Protein AF-A0A078R7A7-F1 (afdb_monomer)

Organism: NCBI:txid1339350

pLDDT: mean 72.21, std 14.45, range [44.38, 96.88]

Solvent-accessible surface area (backbone atoms only — not comparable to full-atom values): 7700 Å² total; per-residue (Å²): 115,79,64,50,75,79,40,72,55,47,30,65,55,23,74,76,71,69,47,82,58,57,59,56,88,77,83,83,84,93,69,83,86,74,69,85,53,97,75,69,69,76,84,80,69,74,88,71,75,76,76,77,69,90,79,72,76,80,72,83,75,78,78,79,88,75,78,83,75,84,79,82,78,78,80,81,76,82,74,82,73,76,82,86,73,84,69,68,48,74,51,78,47,96,90,74,50,71,49,77,48,59,79,79,131

Mean predicted aligned error: 22.59 Å

Sequence (105 aa):
MKIHKACDYISLDWLLYGEGQMETDVDSDNNIHYTPSLFDENSLFTPERPASPEYRKENEVKTPLYSPKEIVREEIKYVEVPAKKITEIRIFFDNGTYETFKPEN

Radius of gyration: 34.86 Å; Cα contacts (8 Å, |Δi|>4): 40; chains: 1; bounding box: 58×42×94 Å

Foldseek 3Di:
DVVCVVVVQADPCCVPPVDDDGGDPPDDDDDDPDPPDPPPPPPPDDPPPPDDDPPPPPDPDPDPPDDDDDDPPDPPPPPPDPDDDDAKDWDADPVGDIDIDGPDD

Structure (mmCIF, N/CA/C/O backbone):
data_AF-A0A078R7A7-F1
#
_entry.id   AF-A0A078R7A7-F1
#
loop_
_atom_site.group_PDB
_atom_site.id
_atom_site.type_symbol
_atom_site.label_atom_id
_atom_site.label_alt_id
_atom_site.label_comp_id
_atom_site.label_asym_id
_atom_site.label_entity_id
_atom_site.label_seq_id
_atom_site.pdbx_PDB_ins_code
_atom_site.Cartn_x
_atom_site.Cartn_y
_atom_site.Cartn_z
_atom_site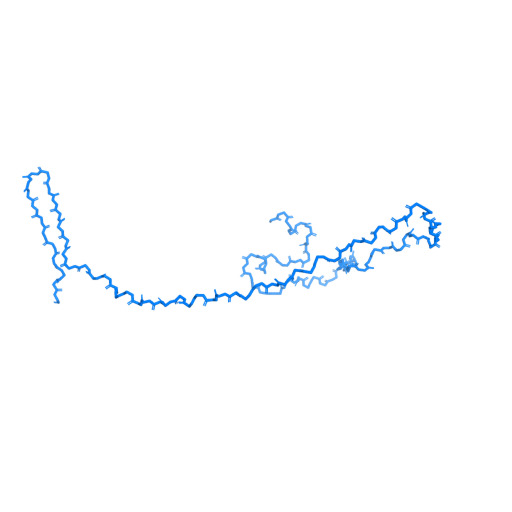.occupancy
_atom_site.B_iso_or_equiv
_atom_site.auth_seq_id
_atom_site.auth_comp_id
_atom_site.auth_asym_id
_atom_site.auth_atom_id
_atom_site.pdbx_PDB_model_num
ATOM 1 N N . MET A 1 1 ? 29.962 3.581 -11.941 1.00 68.00 1 MET A N 1
ATOM 2 C CA . MET A 1 1 ? 29.037 2.596 -12.559 1.00 68.00 1 MET A CA 1
ATOM 3 C C . MET A 1 1 ? 29.633 2.103 -13.878 1.00 68.00 1 MET A C 1
ATOM 5 O O . MET A 1 1 ? 30.360 2.871 -14.492 1.00 68.00 1 MET A O 1
ATOM 9 N N . LYS A 1 2 ? 29.395 0.856 -14.321 1.00 74.75 2 LYS A N 1
ATOM 10 C CA . LYS A 1 2 ? 30.003 0.349 -15.577 1.00 74.75 2 LYS A CA 1
ATOM 11 C C . LYS A 1 2 ? 29.522 1.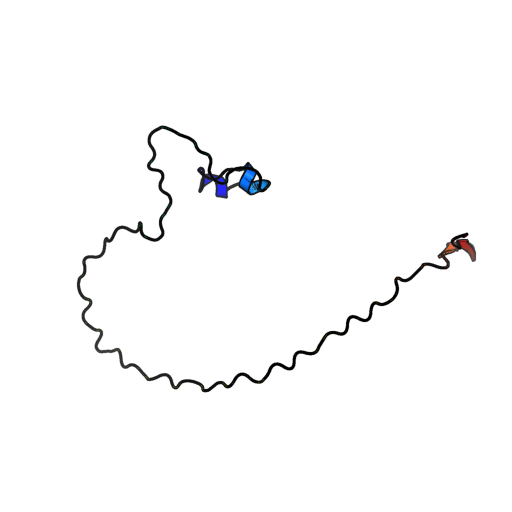105 -16.824 1.00 74.75 2 LYS A C 1
ATOM 13 O O . LYS A 1 2 ? 30.309 1.278 -17.741 1.00 74.75 2 LYS A O 1
ATOM 18 N N . ILE A 1 3 ? 28.279 1.591 -16.824 1.00 75.62 3 ILE A N 1
ATOM 19 C CA . ILE A 1 3 ? 27.668 2.264 -17.980 1.00 75.62 3 ILE A CA 1
ATOM 20 C C . ILE A 1 3 ? 28.284 3.635 -18.294 1.00 75.62 3 ILE A C 1
ATOM 22 O O . ILE A 1 3 ? 28.474 3.956 -19.455 1.00 75.62 3 ILE A O 1
ATOM 26 N N . HIS A 1 4 ? 28.733 4.379 -17.281 1.00 80.06 4 HIS A N 1
ATOM 27 C CA . HIS A 1 4 ? 29.423 5.664 -17.470 1.00 80.06 4 HIS A CA 1
ATOM 28 C C . HIS A 1 4 ? 30.819 5.499 -18.107 1.00 80.06 4 HIS A C 1
ATOM 30 O O . HIS A 1 4 ? 31.411 6.454 -18.585 1.00 80.06 4 HIS A O 1
ATOM 36 N N . LYS A 1 5 ? 31.381 4.279 -18.134 1.00 73.50 5 LYS A N 1
ATOM 37 C CA . LYS A 1 5 ? 32.609 4.019 -18.907 1.00 73.50 5 LYS A CA 1
ATOM 38 C C . LYS A 1 5 ? 32.349 3.920 -20.412 1.00 73.50 5 LYS A C 1
ATOM 40 O O . LYS A 1 5 ? 33.293 4.039 -21.176 1.00 73.50 5 LYS A O 1
ATOM 45 N N . ALA A 1 6 ? 31.114 3.607 -20.806 1.00 76.06 6 ALA A N 1
ATOM 46 C CA . ALA A 1 6 ? 30.700 3.494 -22.203 1.00 76.06 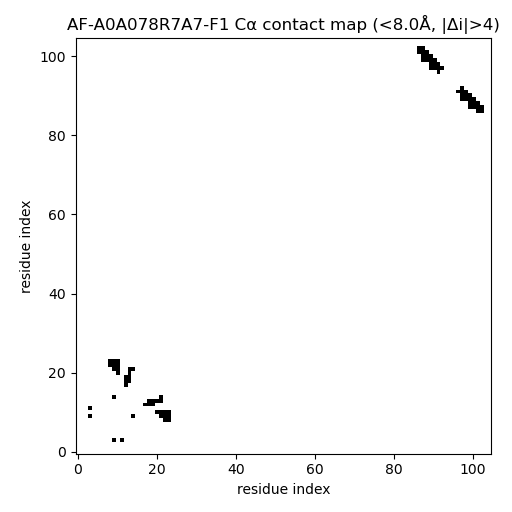6 ALA A CA 1
ATOM 47 C C . ALA A 1 6 ? 30.039 4.784 -22.715 1.00 76.06 6 ALA A C 1
ATOM 49 O O . ALA A 1 6 ? 30.089 5.048 -23.910 1.00 76.06 6 ALA A O 1
ATOM 50 N N . CYS A 1 7 ? 29.453 5.574 -21.811 1.00 76.38 7 CYS A N 1
ATOM 51 C CA . CYS A 1 7 ? 28.914 6.902 -22.080 1.00 76.38 7 CYS A CA 1
ATOM 52 C C . CYS A 1 7 ? 29.565 7.893 -21.110 1.00 76.38 7 CYS A C 1
ATOM 54 O O . CYS A 1 7 ? 29.024 8.160 -20.039 1.00 76.38 7 CYS A O 1
ATOM 56 N N . ASP A 1 8 ? 30.767 8.343 -21.452 1.00 79.06 8 ASP A N 1
ATOM 57 C CA . ASP A 1 8 ? 31.563 9.315 -20.693 1.00 79.06 8 ASP A CA 1
ATOM 58 C C . ASP A 1 8 ? 31.069 10.759 -20.848 1.00 79.06 8 ASP A C 1
ATOM 60 O O . ASP A 1 8 ? 31.382 11.599 -20.011 1.00 79.06 8 ASP A O 1
ATOM 64 N N . TYR A 1 9 ? 30.267 11.013 -21.881 1.00 81.31 9 TYR A N 1
ATOM 65 C C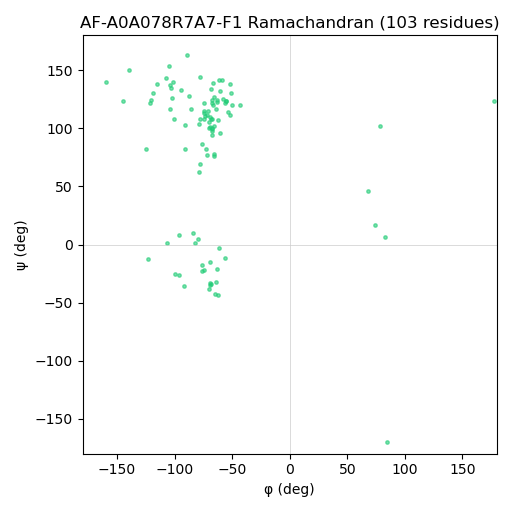A . TYR A 1 9 ? 29.609 12.287 -22.164 1.00 81.31 9 TYR A CA 1
ATOM 66 C C . TYR A 1 9 ? 28.408 12.581 -21.239 1.00 81.31 9 TYR A C 1
ATOM 68 O O . TYR A 1 9 ? 28.079 13.747 -21.024 1.00 81.31 9 TYR A O 1
ATOM 76 N N . ILE A 1 10 ? 27.821 11.542 -20.623 1.00 85.31 10 ILE A N 1
ATOM 77 C CA . ILE A 1 10 ? 26.649 11.657 -19.742 1.00 85.31 10 ILE A CA 1
ATOM 78 C C . ILE A 1 10 ? 27.079 11.944 -18.299 1.00 85.31 10 ILE A C 1
ATOM 80 O O . ILE A 1 10 ? 27.825 11.171 -17.695 1.00 85.31 10 ILE A O 1
ATOM 84 N N . SER A 1 11 ? 26.514 12.991 -17.699 1.00 87.06 11 SER A N 1
ATOM 85 C CA . SER A 1 11 ? 26.741 13.388 -16.307 1.00 87.06 11 SER A CA 1
ATOM 86 C C . SER A 1 11 ? 26.321 12.311 -15.298 1.00 87.06 11 SER A C 1
ATOM 88 O O . SER A 1 11 ? 25.203 11.783 -15.319 1.00 87.06 11 SER A O 1
ATOM 90 N N . LEU A 1 12 ? 27.208 12.024 -14.340 1.00 87.06 12 LEU A N 1
ATOM 91 C CA . LEU A 1 12 ? 26.935 11.074 -13.263 1.00 87.06 12 LEU A CA 1
ATOM 92 C C . LEU A 1 12 ? 25.871 11.589 -12.282 1.00 87.06 12 LEU A C 1
ATOM 94 O O . LEU A 1 12 ? 25.085 10.788 -11.776 1.00 87.06 12 LEU A O 1
ATOM 98 N N . ASP A 1 13 ? 25.824 12.898 -12.036 1.00 86.62 13 ASP A N 1
ATOM 99 C CA . ASP A 1 13 ? 24.866 13.499 -11.103 1.00 86.62 13 ASP A CA 1
ATOM 100 C C . ASP A 1 13 ? 23.441 13.446 -11.663 1.00 86.62 13 ASP A C 1
ATOM 102 O O . ASP A 1 13 ? 22.502 13.093 -10.946 1.00 86.62 13 ASP A O 1
ATOM 106 N N . TRP A 1 14 ? 23.291 13.654 -12.974 1.00 90.31 14 TRP A N 1
ATOM 107 C CA . TRP A 1 14 ? 22.019 13.446 -13.661 1.00 90.31 14 TRP A CA 1
ATOM 108 C C . TRP A 1 14 ? 21.577 11.979 -13.585 1.00 90.31 14 TRP A C 1
ATOM 110 O O . TRP A 1 14 ? 20.425 11.679 -13.278 1.00 90.31 14 TRP A O 1
ATOM 120 N N . LEU A 1 15 ? 22.502 11.043 -13.793 1.00 87.62 15 LEU A N 1
ATOM 121 C CA . LEU A 1 15 ? 22.206 9.611 -13.793 1.00 87.62 15 LEU A CA 1
ATOM 122 C C . LEU A 1 15 ? 21.850 9.052 -12.405 1.00 87.62 15 LEU A C 1
ATOM 124 O O . LEU A 1 15 ? 21.054 8.117 -12.305 1.00 87.62 15 LEU A O 1
ATOM 128 N N . LEU A 1 16 ? 22.477 9.568 -11.345 1.00 89.88 16 LEU A N 1
ATOM 129 C CA . LEU A 1 16 ? 22.283 9.080 -9.976 1.00 89.88 16 LEU A CA 1
ATOM 130 C C . LEU A 1 16 ? 21.174 9.823 -9.231 1.00 89.88 16 LEU A C 1
ATOM 132 O O . LEU A 1 16 ? 20.464 9.201 -8.439 1.00 89.88 16 LEU A O 1
ATOM 136 N N . TYR A 1 17 ? 21.035 11.125 -9.470 1.00 91.56 17 TYR A N 1
ATOM 137 C CA . TYR A 1 17 ? 20.175 12.003 -8.677 1.00 91.56 17 TYR A CA 1
ATOM 138 C C . TYR A 1 17 ? 19.117 12.734 -9.514 1.00 91.56 17 TYR A C 1
ATOM 140 O O . TYR A 1 17 ? 18.167 13.263 -8.946 1.00 91.56 17 TYR A O 1
ATOM 148 N N . GLY A 1 18 ? 19.219 12.722 -10.848 1.00 88.25 18 GLY A N 1
ATOM 149 C CA . GLY A 1 18 ? 18.272 13.407 -11.734 1.00 88.25 18 GLY A CA 1
ATOM 150 C C . GLY A 1 18 ? 18.437 14.928 -11.756 1.00 88.25 18 GLY A C 1
ATOM 151 O O . GLY A 1 18 ? 17.523 15.634 -12.178 1.00 88.25 18 GLY A O 1
ATOM 152 N N . GLU A 1 19 ? 19.576 15.437 -11.290 1.00 85.06 19 GLU A N 1
ATOM 153 C CA . GLU A 1 19 ? 19.856 16.868 -11.172 1.00 85.06 19 GLU A CA 1
ATOM 154 C C . GLU A 1 19 ? 20.876 17.323 -12.229 1.00 85.06 19 GLU A C 1
ATOM 156 O O . GLU A 1 19 ? 21.823 16.608 -12.549 1.00 85.06 19 GLU A O 1
ATOM 161 N N . GLY A 1 20 ? 20.703 18.538 -12.759 1.00 84.88 20 GLY A N 1
ATOM 162 C CA . GLY A 1 20 ? 21.626 19.136 -13.731 1.00 84.88 20 GLY A CA 1
ATOM 163 C C . GLY A 1 20 ? 21.377 18.737 -15.191 1.00 84.88 20 GLY A C 1
ATOM 164 O O . GLY A 1 20 ? 20.335 18.182 -15.538 1.00 84.88 20 GLY A O 1
ATOM 165 N N . GLN A 1 21 ? 22.319 19.096 -16.069 1.00 84.19 21 GLN A N 1
ATOM 166 C CA . GLN A 1 21 ? 22.267 18.745 -17.492 1.00 84.19 21 GLN A CA 1
ATOM 167 C C . GLN A 1 21 ? 22.692 17.289 -17.703 1.00 84.19 21 GLN A C 1
ATOM 169 O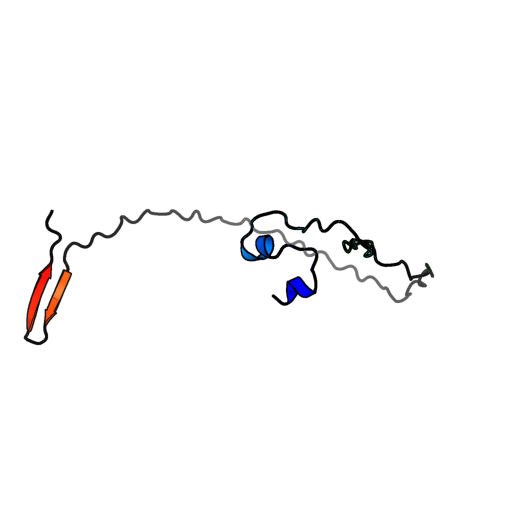 O . GLN A 1 21 ? 23.568 16.781 -17.001 1.00 84.19 21 GLN A O 1
ATOM 174 N N . MET A 1 22 ? 22.047 16.630 -18.669 1.00 84.31 22 MET A N 1
ATOM 175 C CA . MET A 1 22 ? 22.334 15.237 -19.014 1.00 84.31 22 MET A CA 1
ATOM 176 C C . MET A 1 22 ? 23.747 15.084 -19.567 1.00 84.31 22 MET A C 1
ATOM 178 O O . MET A 1 22 ? 24.443 14.157 -19.171 1.00 84.31 22 MET A O 1
ATOM 182 N N . GLU A 1 23 ? 24.163 16.004 -20.432 1.00 83.75 23 GLU A N 1
ATOM 183 C CA . GLU A 1 23 ? 25.486 15.990 -21.041 1.00 83.75 23 GLU A CA 1
ATOM 184 C C . GLU A 1 23 ? 26.399 16.984 -20.340 1.00 83.75 23 GLU A C 1
ATOM 186 O O . GLU A 1 23 ? 25.980 18.079 -19.949 1.00 83.75 23 GLU A O 1
ATOM 191 N N . THR A 1 24 ? 27.651 16.589 -20.150 1.00 75.75 24 THR A N 1
ATOM 192 C CA . THR A 1 24 ? 28.674 17.507 -19.663 1.00 75.75 24 THR A CA 1
ATOM 193 C C . THR A 1 24 ? 29.258 18.255 -20.852 1.00 75.75 24 THR A C 1
ATOM 195 O O . THR A 1 24 ? 29.877 17.634 -21.714 1.00 75.75 24 THR A O 1
ATOM 198 N N . ASP A 1 25 ? 29.082 19.576 -20.886 1.00 65.31 25 ASP A N 1
ATOM 199 C CA . ASP A 1 25 ? 29.698 20.457 -21.882 1.00 65.31 25 ASP A CA 1
ATOM 200 C C . ASP A 1 25 ? 31.205 20.561 -21.595 1.00 65.31 25 ASP A C 1
ATOM 202 O O . ASP A 1 25 ? 31.691 21.510 -20.974 1.00 65.31 25 ASP A O 1
ATOM 206 N N . VAL A 1 26 ? 31.958 19.527 -21.970 1.00 58.47 26 VAL A N 1
ATOM 207 C CA . VAL A 1 26 ? 33.422 19.542 -21.911 1.00 58.47 26 VAL A CA 1
ATOM 208 C C . VAL A 1 26 ? 33.927 20.054 -23.253 1.00 58.47 26 VAL A C 1
ATOM 210 O O . VAL A 1 26 ? 34.270 19.290 -24.154 1.00 58.47 26 VAL A O 1
ATOM 213 N N . ASP A 1 27 ? 33.933 21.373 -23.408 1.00 51.53 27 ASP A N 1
ATOM 214 C CA . ASP A 1 27 ? 34.523 22.000 -24.583 1.00 51.53 27 ASP A CA 1
ATOM 215 C C . ASP A 1 27 ? 36.050 21.776 -24.622 1.00 51.53 27 ASP A C 1
ATOM 217 O O . ASP A 1 27 ? 36.779 22.167 -23.710 1.00 51.53 27 ASP A O 1
ATOM 221 N N . SER A 1 28 ? 36.507 21.250 -25.767 1.00 49.34 28 SER A N 1
ATOM 222 C CA . SER A 1 28 ? 37.880 21.235 -26.320 1.00 49.34 28 SER A CA 1
ATOM 223 C C . SER A 1 28 ? 38.888 20.218 -25.759 1.00 49.34 28 SER A C 1
ATOM 225 O O . SER A 1 28 ? 39.534 20.448 -24.744 1.00 49.34 28 SER A O 1
ATOM 227 N N . ASP A 1 29 ? 39.138 19.119 -26.484 1.00 44.38 29 ASP A N 1
ATOM 228 C CA . ASP A 1 29 ? 40.106 19.092 -27.602 1.00 44.38 29 ASP A CA 1
ATOM 229 C C . ASP A 1 29 ? 40.210 17.657 -28.184 1.00 44.38 29 ASP A C 1
ATOM 231 O O . ASP A 1 29 ? 40.567 16.711 -27.487 1.00 44.38 29 ASP A O 1
ATOM 235 N N . ASN A 1 30 ? 39.959 17.490 -29.487 1.00 47.47 30 ASN A N 1
ATOM 236 C CA . ASN A 1 30 ? 40.247 16.272 -30.277 1.00 47.47 30 ASN A CA 1
ATOM 237 C C . ASN A 1 30 ? 39.462 14.975 -29.998 1.00 47.47 30 ASN A C 1
ATOM 239 O O . ASN A 1 30 ? 40.042 13.887 -30.041 1.00 47.47 30 ASN A O 1
ATOM 243 N N . ASN A 1 31 ? 38.140 15.022 -29.863 1.00 44.41 31 ASN A N 1
ATOM 244 C CA . ASN A 1 31 ? 37.362 13.843 -30.238 1.00 44.41 31 ASN A CA 1
ATOM 245 C C . ASN A 1 31 ? 36.032 14.265 -30.840 1.00 44.41 31 ASN A C 1
ATOM 247 O O . ASN A 1 31 ? 35.286 15.035 -30.244 1.00 44.41 31 ASN A O 1
ATOM 251 N N . ILE A 1 32 ? 35.787 13.804 -32.062 1.00 50.12 32 ILE A N 1
ATOM 252 C CA . ILE A 1 32 ? 34.539 14.009 -32.788 1.00 50.12 32 ILE A CA 1
ATOM 253 C C . ILE A 1 32 ? 33.418 13.604 -31.834 1.00 50.12 32 ILE A C 1
ATOM 255 O O . ILE A 1 32 ? 33.406 12.470 -31.357 1.00 50.12 32 ILE A O 1
ATOM 259 N N . HIS A 1 33 ? 32.533 14.550 -31.521 1.00 54.03 33 HIS A N 1
ATOM 260 C CA . HIS A 1 33 ? 31.357 14.344 -30.685 1.00 54.03 33 HIS A CA 1
ATOM 261 C C . HIS A 1 33 ? 30.420 13.383 -31.434 1.00 54.03 33 HIS A C 1
ATOM 263 O O . HIS A 1 33 ? 29.478 13.790 -32.110 1.00 54.03 33 HIS A O 1
ATOM 269 N N . TYR A 1 34 ? 30.746 12.091 -31.410 1.00 56.50 34 TYR A N 1
ATOM 270 C CA . TYR A 1 34 ? 29.937 11.038 -31.996 1.00 56.50 34 TYR A CA 1
ATOM 271 C C . TYR A 1 34 ? 28.763 10.807 -31.055 1.00 56.50 34 TYR A C 1
ATOM 273 O O . TYR A 1 34 ? 28.789 9.935 -30.190 1.00 56.50 34 TYR A O 1
ATOM 281 N N . THR A 1 35 ? 27.704 11.589 -31.241 1.00 59.91 35 THR A N 1
ATOM 282 C CA . THR A 1 35 ? 26.367 11.078 -30.959 1.00 59.91 35 THR A CA 1
ATOM 283 C C . THR A 1 35 ? 26.144 9.942 -31.956 1.00 59.91 35 THR A C 1
ATOM 285 O O . THR A 1 35 ? 26.172 10.226 -33.154 1.00 59.91 35 THR A O 1
ATOM 288 N N . PRO A 1 36 ? 25.975 8.674 -31.545 1.00 57.25 36 PRO A N 1
ATOM 289 C CA . PRO A 1 36 ? 25.656 7.618 -32.493 1.00 57.25 36 PRO A CA 1
ATOM 290 C C . PRO A 1 36 ? 24.251 7.896 -33.035 1.00 57.25 36 PRO A C 1
ATOM 292 O O . PRO A 1 36 ? 23.246 7.553 -32.409 1.00 57.25 36 PRO A O 1
ATOM 295 N N . SER A 1 37 ? 24.170 8.581 -34.175 1.00 61.56 37 SER A N 1
ATOM 296 C CA . SER A 1 37 ? 22.918 8.722 -34.899 1.00 61.56 37 SER A CA 1
ATOM 297 C C . SER A 1 37 ? 22.528 7.340 -35.407 1.00 61.56 37 SER A C 1
ATOM 299 O O . SER A 1 37 ? 23.366 6.596 -35.916 1.00 61.56 37 SER A O 1
ATOM 301 N N . LEU A 1 38 ? 21.241 6.995 -35.331 1.00 58.28 38 LEU A N 1
ATOM 302 C CA . LEU A 1 38 ? 20.710 5.751 -35.911 1.00 58.28 38 LEU A CA 1
ATOM 303 C C . LEU A 1 38 ? 20.995 5.617 -37.421 1.00 58.28 38 LEU A C 1
ATOM 305 O O . LEU A 1 38 ? 20.784 4.550 -37.988 1.00 58.28 38 LEU A O 1
ATOM 309 N N . PHE A 1 39 ? 21.456 6.691 -38.066 1.00 62.00 39 PHE A N 1
ATOM 310 C CA . PHE A 1 39 ? 21.750 6.770 -39.492 1.00 62.00 39 PHE A CA 1
ATOM 311 C C . PHE A 1 39 ? 23.251 6.788 -39.831 1.00 62.00 39 PHE A C 1
ATOM 313 O O . PHE A 1 39 ? 23.582 6.858 -41.010 1.00 62.00 39 PHE A O 1
ATOM 320 N N . ASP A 1 40 ? 24.152 6.705 -38.845 1.00 63.03 40 ASP A N 1
ATOM 321 C CA . ASP A 1 40 ? 25.607 6.791 -39.075 1.00 63.03 40 ASP A CA 1
ATOM 322 C C . ASP A 1 40 ? 26.261 5.452 -39.480 1.00 63.03 40 ASP A C 1
ATOM 324 O O . ASP A 1 40 ? 27.488 5.349 -39.563 1.00 63.03 40 ASP A O 1
ATOM 328 N N . GLU A 1 41 ? 25.476 4.408 -39.776 1.00 62.91 41 GLU A N 1
ATOM 329 C CA . GLU A 1 41 ? 26.030 3.194 -40.377 1.00 62.91 41 GLU A CA 1
ATOM 330 C C . GLU A 1 41 ? 26.472 3.468 -41.822 1.00 62.91 41 GLU A C 1
ATOM 332 O O . GLU A 1 41 ? 25.670 3.657 -42.737 1.00 62.91 41 GLU A O 1
ATOM 337 N N . ASN A 1 42 ? 27.792 3.475 -42.015 1.00 59.47 42 ASN A N 1
ATOM 338 C CA . ASN A 1 42 ? 28.455 3.505 -43.312 1.00 59.47 42 ASN A CA 1
ATOM 339 C C . ASN A 1 42 ? 27.773 2.550 -44.305 1.00 59.47 42 ASN A C 1
ATOM 341 O O . ASN A 1 42 ? 27.759 1.335 -44.105 1.00 59.47 42 ASN A O 1
ATOM 345 N N . SER A 1 43 ? 27.272 3.100 -45.415 1.00 58.09 43 SER A N 1
ATOM 346 C CA . SER A 1 43 ? 26.746 2.350 -46.561 1.00 58.09 43 SER A CA 1
ATOM 347 C C . SER A 1 43 ? 27.869 1.559 -47.249 1.00 58.09 43 SER A C 1
ATOM 349 O O . SER A 1 43 ? 28.358 1.939 -48.311 1.00 58.09 43 SER A O 1
ATOM 351 N N . LEU A 1 44 ? 28.288 0.448 -46.642 1.00 51.94 44 LEU A N 1
ATOM 352 C CA . LEU A 1 44 ? 29.280 -0.489 -47.183 1.00 51.94 44 LEU A CA 1
ATOM 353 C C . LEU A 1 44 ? 28.684 -1.491 -48.182 1.00 51.94 44 LEU A C 1
ATOM 355 O O . LEU A 1 44 ? 29.406 -2.331 -48.713 1.00 51.94 44 LEU A O 1
ATOM 359 N N . PHE A 1 45 ? 27.388 -1.403 -48.478 1.00 46.53 45 PHE A N 1
ATOM 360 C CA . PHE A 1 45 ? 26.743 -2.288 -49.439 1.00 46.53 45 PHE A CA 1
ATOM 361 C C . PHE A 1 45 ? 26.570 -1.580 -50.781 1.00 46.53 45 PHE A C 1
ATOM 363 O O . PHE A 1 45 ? 25.746 -0.682 -50.947 1.00 46.53 45 PHE A O 1
ATOM 370 N N . THR A 1 46 ? 27.376 -1.999 -51.756 1.00 55.94 46 THR A N 1
ATOM 371 C CA . THR A 1 46 ? 27.142 -1.744 -53.180 1.00 55.94 46 THR A CA 1
ATOM 372 C C . THR A 1 46 ? 25.713 -2.185 -53.524 1.00 55.94 46 THR A C 1
ATOM 374 O O . THR A 1 46 ? 25.304 -3.256 -53.0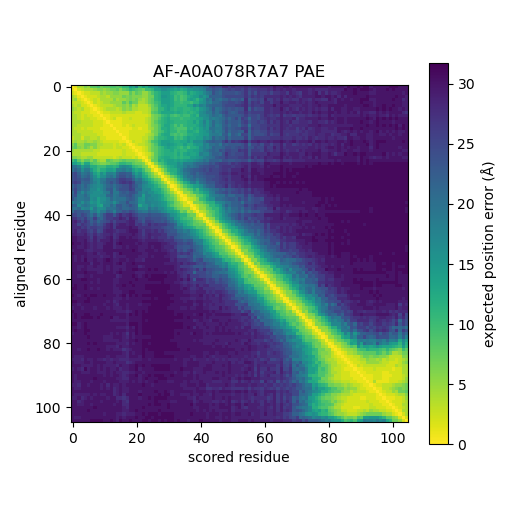68 1.00 55.94 46 THR A O 1
ATOM 377 N N . PRO A 1 47 ? 24.931 -1.435 -54.324 1.00 52.06 47 PRO A N 1
ATOM 378 C CA . PRO A 1 47 ? 23.591 -1.854 -54.704 1.00 52.06 47 PRO A CA 1
ATOM 379 C C . PRO A 1 47 ? 23.688 -2.900 -55.822 1.00 52.06 47 PRO A C 1
ATOM 381 O O . PRO A 1 47 ? 23.226 -2.680 -56.941 1.00 52.06 47 PRO A O 1
ATOM 384 N N . GLU A 1 48 ? 24.309 -4.049 -55.551 1.00 55.94 48 GLU A N 1
ATOM 385 C CA . GLU A 1 48 ? 24.053 -5.225 -56.372 1.00 55.94 48 GLU A CA 1
ATOM 386 C C . GLU A 1 48 ? 22.632 -5.671 -56.069 1.00 55.94 48 GLU A C 1
ATOM 388 O O . GLU A 1 48 ? 22.317 -6.191 -55.001 1.00 55.94 48 GLU A O 1
ATOM 393 N N . ARG A 1 49 ? 21.749 -5.383 -57.024 1.00 60.16 49 ARG A N 1
ATOM 394 C CA . ARG A 1 49 ? 20.361 -5.824 -57.027 1.00 60.16 49 ARG A CA 1
ATOM 395 C C . ARG A 1 49 ? 20.355 -7.342 -56.803 1.00 60.16 49 ARG A C 1
ATOM 397 O O . ARG A 1 49 ? 20.789 -8.061 -57.704 1.00 60.16 49 ARG A O 1
ATOM 404 N N . PRO A 1 50 ? 19.877 -7.852 -55.655 1.00 54.00 50 PRO A N 1
ATOM 405 C CA . PRO A 1 50 ? 19.818 -9.287 -55.464 1.00 54.00 50 PRO A CA 1
ATOM 406 C C . PRO A 1 50 ? 18.853 -9.853 -56.507 1.00 54.00 50 PRO A C 1
ATOM 408 O O . PRO A 1 50 ? 17.712 -9.394 -56.630 1.00 54.00 50 PRO A O 1
ATOM 411 N N . ALA A 1 51 ? 19.342 -10.810 -57.298 1.00 60.69 51 ALA A N 1
ATOM 412 C CA . ALA A 1 51 ? 18.516 -11.594 -58.201 1.00 60.69 51 ALA A CA 1
ATOM 413 C C . ALA A 1 51 ? 17.330 -12.154 -57.406 1.00 60.69 51 ALA A C 1
ATOM 415 O O . ALA A 1 51 ? 17.497 -12.684 -56.306 1.00 60.69 51 ALA A O 1
ATOM 416 N N . SER A 1 52 ? 16.122 -11.977 -57.939 1.00 60.44 52 SER A N 1
ATOM 417 C CA . SER A 1 52 ? 14.894 -12.422 -57.290 1.00 60.44 52 SER A CA 1
ATOM 418 C C . SER A 1 52 ? 14.981 -13.919 -56.979 1.00 60.44 52 SER A C 1
ATOM 420 O O . SER A 1 52 ? 15.174 -14.701 -57.912 1.00 60.44 52 SER A O 1
ATOM 422 N N . PRO A 1 53 ? 14.814 -14.362 -55.722 1.00 59.78 53 PRO A N 1
ATOM 423 C CA . PRO A 1 53 ? 14.697 -15.784 -55.447 1.00 59.78 53 PRO A CA 1
ATOM 424 C C . PRO A 1 53 ? 13.377 -16.300 -56.046 1.00 59.78 53 PRO A C 1
ATOM 426 O O . PRO A 1 53 ? 12.297 -16.018 -55.526 1.00 59.78 53 PRO A O 1
ATOM 429 N N . GLU A 1 54 ? 13.459 -17.082 -57.129 1.00 61.19 54 GLU A N 1
ATOM 430 C CA . GLU A 1 54 ? 12.324 -17.721 -57.835 1.00 61.19 54 GLU A CA 1
ATOM 431 C C . GLU A 1 54 ? 11.522 -18.722 -56.978 1.00 61.19 54 GLU A C 1
ATOM 433 O O . GLU A 1 54 ? 10.494 -19.240 -57.406 1.00 61.19 54 GLU A O 1
ATOM 438 N N . TYR A 1 55 ? 11.938 -18.966 -55.733 1.00 57.56 55 TYR A N 1
ATOM 439 C CA . TYR A 1 55 ? 11.243 -19.844 -54.789 1.00 57.56 55 TYR A CA 1
ATOM 440 C C . TYR A 1 55 ? 10.311 -19.109 -53.818 1.00 57.56 55 TYR A C 1
ATOM 442 O O . TYR A 1 55 ? 9.757 -19.732 -52.910 1.00 57.56 55 TYR A O 1
ATOM 450 N N . ARG A 1 56 ? 10.078 -17.802 -53.997 1.00 57.50 56 ARG A N 1
ATOM 451 C CA . ARG A 1 56 ? 9.078 -17.065 -53.211 1.00 57.50 56 ARG A CA 1
ATOM 452 C C . ARG A 1 56 ? 7.663 -17.347 -53.736 1.00 57.50 56 ARG A C 1
ATOM 454 O O . ARG A 1 56 ? 7.016 -16.471 -54.298 1.00 57.50 56 ARG A O 1
ATOM 461 N N . LYS A 1 57 ? 7.160 -18.571 -53.549 1.00 64.75 57 LYS A N 1
ATOM 462 C CA . LYS A 1 57 ? 5.708 -18.803 -53.581 1.00 64.75 57 LYS A CA 1
ATOM 463 C C . LYS A 1 57 ? 5.118 -18.168 -52.324 1.00 64.75 57 LYS A C 1
ATOM 465 O O . LYS A 1 57 ? 5.230 -18.717 -51.231 1.00 64.75 57 LYS A O 1
ATOM 470 N N . GLU A 1 58 ? 4.558 -16.977 -52.482 1.00 64.50 58 GLU A N 1
ATOM 471 C CA . GLU A 1 58 ? 3.746 -16.320 -51.465 1.00 64.50 58 GLU A CA 1
ATOM 472 C C . GLU A 1 58 ? 2.471 -17.146 -51.275 1.00 64.50 58 GLU A C 1
ATOM 474 O O . GLU A 1 58 ? 1.569 -17.136 -52.107 1.00 64.50 58 GLU A O 1
ATOM 479 N N . ASN A 1 59 ? 2.418 -17.937 -50.207 1.00 66.69 59 ASN A N 1
ATOM 480 C CA . ASN A 1 59 ? 1.150 -18.497 -49.770 1.00 66.69 59 ASN A CA 1
ATOM 481 C C . ASN A 1 59 ? 0.382 -17.350 -49.106 1.00 66.69 59 ASN A C 1
ATOM 483 O O . ASN A 1 59 ? 0.816 -16.866 -48.060 1.00 66.69 59 ASN A O 1
ATOM 487 N N . GLU A 1 60 ? -0.728 -16.912 -49.704 1.00 67.31 60 GLU A N 1
ATOM 488 C CA . GLU A 1 60 ? -1.629 -15.945 -49.071 1.00 67.31 60 GLU A CA 1
ATOM 489 C C . GLU A 1 60 ? -2.041 -16.463 -47.687 1.00 67.31 60 GLU A C 1
ATOM 491 O O . GLU A 1 60 ? -2.726 -17.483 -47.542 1.00 67.31 60 GLU A O 1
ATOM 496 N N . VAL A 1 61 ? -1.611 -15.755 -46.644 1.00 62.44 61 VAL A N 1
ATOM 497 C CA . VAL A 1 61 ? -2.090 -15.993 -45.286 1.00 62.44 61 VAL A CA 1
ATOM 498 C C . VAL A 1 61 ? -3.507 -15.440 -45.218 1.00 62.44 61 VAL A C 1
ATOM 500 O O . VAL A 1 61 ? -3.718 -14.231 -45.270 1.00 62.44 61 VAL A O 1
ATOM 503 N N . LYS A 1 62 ? -4.493 -16.336 -45.107 1.00 68.81 62 LYS A N 1
ATOM 504 C CA . LYS A 1 62 ? -5.888 -15.951 -44.869 1.00 68.81 62 LYS A CA 1
ATOM 505 C C . LYS A 1 62 ? -5.950 -15.082 -43.617 1.00 68.81 62 LYS A C 1
ATOM 507 O O . LYS A 1 62 ? -5.516 -15.510 -42.547 1.00 68.81 62 LYS A O 1
ATOM 512 N N . THR A 1 63 ? -6.497 -13.880 -43.749 1.00 66.19 63 THR A N 1
ATOM 513 C CA . THR A 1 63 ? -6.708 -12.980 -42.619 1.00 66.19 63 THR A CA 1
ATOM 514 C C . THR A 1 63 ? -7.697 -13.623 -41.640 1.00 66.19 63 THR A C 1
ATOM 516 O O . THR A 1 63 ? -8.816 -13.968 -42.031 1.00 66.19 63 THR A O 1
ATOM 519 N N . PRO A 1 64 ? -7.333 -13.829 -40.362 1.00 62.78 64 PRO A N 1
ATOM 520 C CA . PRO A 1 64 ? -8.323 -14.192 -39.367 1.00 62.78 64 PRO A CA 1
ATOM 521 C C . PRO A 1 64 ? -9.198 -12.962 -39.112 1.00 62.78 64 PRO A C 1
ATOM 523 O O . PRO A 1 64 ? -8.725 -11.940 -38.614 1.00 62.78 64 PRO A O 1
ATOM 526 N N . LEU A 1 65 ? -10.481 -13.050 -39.462 1.00 64.56 65 LEU A N 1
ATOM 527 C CA 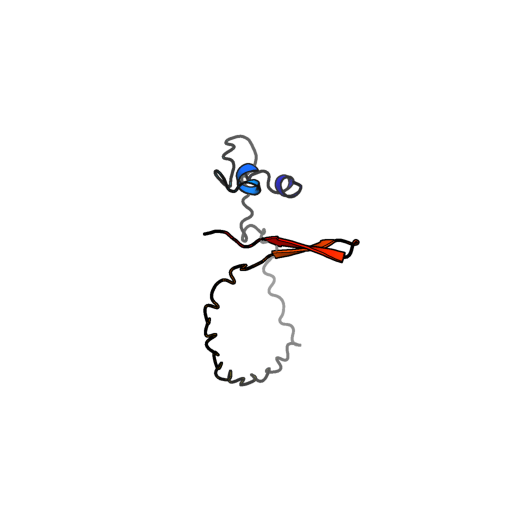. LEU A 1 65 ? -11.470 -12.042 -39.092 1.00 64.56 65 LEU A CA 1
ATOM 528 C C . LEU A 1 65 ? -11.762 -12.186 -37.592 1.00 64.56 65 LEU A C 1
ATOM 530 O O . LEU A 1 65 ? -12.707 -12.859 -37.187 1.00 64.56 65 LEU A O 1
ATOM 534 N N . TYR A 1 66 ? -10.902 -11.612 -36.755 1.00 65.38 66 TYR A N 1
ATOM 535 C CA . TYR A 1 66 ? -11.124 -11.580 -35.317 1.00 65.38 66 TYR A CA 1
ATOM 536 C C . TYR A 1 66 ? -11.890 -10.306 -34.969 1.00 65.38 66 TYR A C 1
ATOM 538 O O . TYR A 1 66 ? -11.316 -9.222 -34.938 1.00 65.38 66 TYR A O 1
ATOM 546 N N . SER A 1 67 ? -13.194 -10.423 -34.724 1.00 67.88 67 SER A N 1
ATOM 547 C CA . SER A 1 67 ? -13.984 -9.353 -34.111 1.00 67.88 67 SER A CA 1
ATOM 548 C C . SER A 1 67 ? -13.645 -9.280 -32.616 1.00 67.88 67 SER A C 1
ATOM 550 O O . SER A 1 67 ? -13.943 -10.243 -31.897 1.00 67.88 67 SER A O 1
ATOM 552 N N . PRO A 1 68 ? -13.046 -8.191 -32.101 1.00 64.88 68 PRO A N 1
ATOM 553 C CA . PRO A 1 68 ? -12.834 -8.052 -30.668 1.00 64.88 68 PRO A CA 1
ATOM 554 C C . PRO A 1 68 ? -14.190 -7.888 -29.969 1.00 64.88 68 PRO A C 1
ATOM 556 O O . PRO A 1 68 ? -14.958 -6.984 -30.292 1.00 64.88 68 PRO A O 1
ATOM 559 N N . LYS A 1 69 ? -14.495 -8.796 -29.035 1.00 70.06 69 LYS A N 1
ATOM 560 C CA . LYS A 1 69 ? -15.676 -8.730 -28.161 1.00 70.06 69 LYS A CA 1
ATOM 561 C C . LYS A 1 69 ? -15.630 -7.466 -27.301 1.00 70.06 69 LYS A C 1
ATOM 563 O O . LYS A 1 69 ? -14.571 -7.092 -26.805 1.00 70.06 69 LYS A O 1
ATOM 568 N N . GLU A 1 70 ? -16.794 -6.855 -27.113 1.00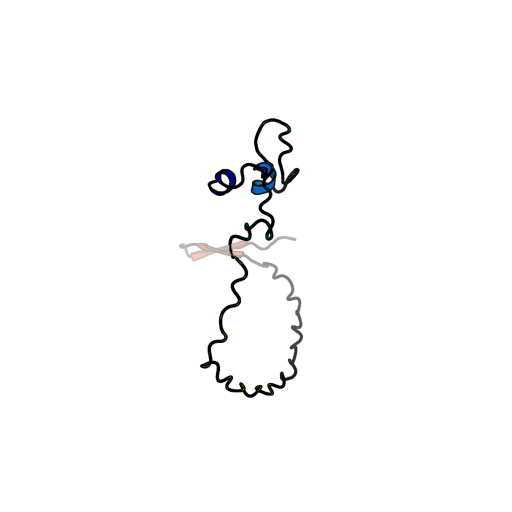 67.56 70 GLU A N 1
ATOM 569 C CA . GLU A 1 70 ? -16.989 -5.684 -26.262 1.00 67.56 70 GLU A CA 1
ATOM 570 C C . GLU A 1 70 ? -16.496 -5.980 -24.834 1.00 67.56 70 GLU A C 1
ATOM 572 O O . GLU A 1 70 ? -16.914 -6.950 -24.198 1.00 67.56 70 GLU A O 1
ATOM 577 N N . ILE A 1 71 ? -15.539 -5.182 -24.356 1.00 65.25 71 ILE A N 1
ATOM 578 C CA . ILE A 1 71 ? -14.991 -5.306 -23.005 1.00 65.25 71 ILE A CA 1
ATOM 579 C C . ILE A 1 71 ? -16.039 -4.754 -22.041 1.00 65.25 71 ILE A C 1
ATOM 581 O O . ILE A 1 71 ? -16.234 -3.542 -21.963 1.00 65.25 71 ILE A O 1
ATOM 585 N N . VAL A 1 72 ? -16.687 -5.642 -21.288 1.00 65.69 72 VAL A N 1
ATOM 586 C CA . VAL A 1 72 ? -17.489 -5.262 -20.121 1.00 65.69 72 VAL A CA 1
ATOM 587 C C . VAL A 1 72 ? -16.520 -4.726 -19.070 1.00 65.69 72 VAL A C 1
ATOM 589 O O . VAL A 1 72 ? -15.803 -5.485 -18.420 1.00 65.69 72 VAL A O 1
ATOM 592 N N . ARG A 1 73 ? -16.430 -3.399 -18.961 1.00 67.75 73 ARG A N 1
ATOM 593 C CA . ARG A 1 73 ? -15.653 -2.734 -17.913 1.00 67.75 73 ARG A CA 1
ATOM 594 C C . ARG A 1 73 ? -16.481 -2.771 -16.638 1.00 67.75 73 ARG A C 1
ATOM 596 O O . ARG A 1 73 ? -17.454 -2.039 -16.509 1.00 67.75 73 ARG A O 1
ATOM 603 N N . GLU A 1 74 ? -16.119 -3.660 -15.728 1.00 66.38 74 GLU A N 1
ATOM 604 C CA . GLU A 1 74 ? -16.715 -3.720 -14.399 1.00 66.38 74 GLU A CA 1
ATOM 605 C C . GLU A 1 74 ? -16.206 -2.511 -13.595 1.00 66.38 74 GLU A C 1
ATOM 607 O O . GLU A 1 74 ? -15.009 -2.378 -13.331 1.00 66.38 74 GLU A O 1
ATOM 612 N N . GLU A 1 75 ? -17.091 -1.564 -13.284 1.00 67.81 75 GLU A N 1
ATOM 613 C CA . GLU A 1 75 ? -16.752 -0.393 -12.477 1.00 67.81 75 GLU A CA 1
ATOM 614 C C . GLU A 1 75 ? -16.459 -0.848 -11.040 1.00 67.81 75 GLU A C 1
ATOM 616 O O . GLU A 1 75 ? -17.359 -1.240 -10.294 1.00 67.81 75 GLU A O 1
ATOM 621 N N . ILE A 1 76 ? -15.186 -0.818 -10.634 1.00 68.62 76 ILE A N 1
ATOM 622 C CA . ILE A 1 76 ? -14.786 -1.123 -9.257 1.00 68.62 76 ILE A CA 1
ATOM 623 C C . ILE A 1 76 ? -15.321 -0.000 -8.364 1.00 68.62 76 ILE A C 1
ATOM 625 O O . ILE A 1 76 ? -14.742 1.082 -8.265 1.00 68.62 76 ILE A O 1
ATOM 629 N N . LYS A 1 77 ? -16.455 -0.248 -7.708 1.00 69.19 77 LYS A N 1
ATOM 630 C CA . LYS A 1 77 ? -16.988 0.642 -6.679 1.00 69.19 77 LYS A CA 1
ATOM 631 C C . LYS A 1 77 ? -16.072 0.580 -5.458 1.00 69.19 77 LYS A C 1
ATOM 633 O O . LYS A 1 77 ? -16.157 -0.349 -4.655 1.00 69.19 77 LYS A O 1
ATOM 638 N N . TYR A 1 78 ? -15.213 1.581 -5.302 1.00 63.03 78 TYR A N 1
ATOM 639 C CA . TYR A 1 78 ? -14.451 1.784 -4.074 1.00 63.03 78 TYR A CA 1
ATOM 640 C C . TYR A 1 78 ? -15.426 2.168 -2.957 1.00 63.03 78 TYR A C 1
ATOM 642 O O . TYR A 1 78 ? -15.867 3.309 -2.849 1.00 63.03 78 TYR A O 1
ATOM 650 N N . VAL A 1 79 ? -15.823 1.189 -2.147 1.00 69.44 79 VAL A N 1
ATOM 651 C CA . VAL A 1 79 ? -16.478 1.468 -0.870 1.00 69.44 79 VAL A CA 1
ATOM 652 C C . VAL A 1 79 ? -15.365 1.870 0.086 1.00 69.44 79 VAL A C 1
ATOM 654 O O . VAL A 1 79 ? -14.554 1.030 0.474 1.00 69.44 79 VAL A O 1
ATOM 657 N N . GLU A 1 80 ? -15.296 3.156 0.426 1.00 69.06 80 GLU A N 1
ATOM 658 C CA . GLU A 1 80 ? -14.408 3.656 1.475 1.00 69.06 80 GLU A CA 1
ATOM 659 C C . GLU A 1 80 ? -14.795 2.985 2.795 1.00 69.06 80 GLU A C 1
ATOM 661 O O . GLU A 1 80 ? -15.746 3.373 3.475 1.00 69.06 80 GLU A O 1
ATOM 666 N N . VAL A 1 81 ? -14.092 1.906 3.138 1.00 76.31 81 VAL A N 1
ATOM 667 C CA . VAL A 1 81 ? -14.245 1.278 4.445 1.00 76.31 81 VAL A CA 1
ATOM 668 C C . VAL A 1 81 ? -13.699 2.270 5.473 1.00 76.31 81 VAL A C 1
ATOM 670 O O . VAL A 1 81 ? -12.545 2.688 5.346 1.00 76.31 81 VAL A O 1
ATOM 673 N N . PRO A 1 82 ? -14.486 2.657 6.491 1.00 78.06 82 PRO A N 1
ATOM 674 C CA . PRO A 1 82 ? -14.018 3.594 7.501 1.00 78.06 82 PRO A CA 1
ATOM 675 C C . PRO A 1 82 ? -12.773 3.045 8.208 1.00 78.06 82 PRO A C 1
ATOM 677 O O . PRO A 1 82 ? -12.675 1.847 8.492 1.00 78.06 82 PRO A O 1
ATOM 680 N N . ALA A 1 83 ? -11.820 3.930 8.512 1.00 78.81 83 ALA A N 1
ATOM 681 C CA . ALA A 1 83 ? -10.591 3.562 9.204 1.00 78.81 83 ALA A CA 1
ATOM 682 C C . ALA A 1 83 ? -10.908 2.903 10.559 1.00 78.81 83 ALA A C 1
ATOM 684 O O . ALA A 1 83 ? -11.613 3.472 11.398 1.00 78.81 83 ALA A O 1
ATOM 685 N N . LYS A 1 84 ? -10.381 1.692 10.777 1.00 83.50 84 LYS A N 1
ATOM 686 C CA . LYS A 1 84 ? -10.572 0.946 12.026 1.00 83.50 84 LYS A CA 1
ATOM 687 C C . LYS A 1 84 ? -9.863 1.683 13.166 1.00 83.50 84 LYS A C 1
ATOM 689 O O . LYS A 1 84 ? -8.649 1.855 13.121 1.00 83.50 84 LYS A O 1
ATOM 694 N N . LYS A 1 85 ? -10.613 2.097 14.189 1.00 84.88 85 LYS A N 1
ATOM 695 C CA . LYS A 1 85 ? -10.065 2.695 15.415 1.00 84.88 85 LYS A CA 1
ATOM 696 C C . LYS A 1 85 ? -9.888 1.614 16.476 1.00 84.88 85 LYS A C 1
ATOM 698 O O . LYS A 1 85 ? -10.792 0.809 16.689 1.00 84.88 85 LYS A O 1
ATOM 703 N N . ILE A 1 86 ? -8.729 1.593 17.127 1.00 84.88 86 ILE A N 1
ATOM 704 C CA . ILE A 1 86 ? -8.458 0.679 18.241 1.00 84.88 86 ILE A CA 1
ATOM 705 C C . ILE A 1 86 ? -9.213 1.197 19.466 1.00 84.88 86 ILE A C 1
ATOM 707 O O . ILE A 1 86 ? -9.008 2.336 19.875 1.00 84.88 86 ILE A O 1
ATOM 711 N N . THR A 1 87 ? -10.097 0.378 20.034 1.00 88.94 87 THR A N 1
ATOM 712 C CA . THR A 1 87 ? -10.922 0.747 21.198 1.00 88.94 87 THR A CA 1
ATOM 713 C C . THR A 1 87 ? -10.373 0.218 22.518 1.00 88.94 87 THR A C 1
ATOM 715 O O . THR A 1 87 ? -10.673 0.773 23.568 1.00 88.94 87 THR A O 1
ATOM 718 N N . GLU A 1 88 ? -9.605 -0.871 22.489 1.00 92.00 88 GLU A N 1
ATOM 719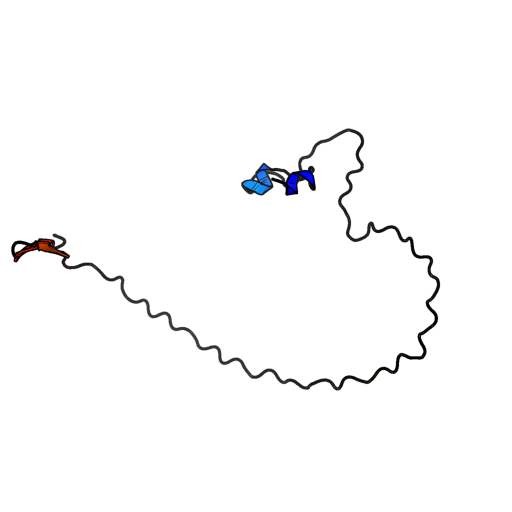 C CA . GLU A 1 88 ? -9.044 -1.503 23.682 1.00 92.00 88 GLU A CA 1
ATOM 720 C C . GLU A 1 88 ? -7.842 -2.371 23.294 1.00 92.00 88 GLU A C 1
ATOM 722 O O . GLU A 1 88 ? -7.881 -3.073 22.281 1.00 92.00 88 GLU A O 1
ATOM 727 N N . ILE A 1 89 ? -6.791 -2.345 24.110 1.00 92.50 89 ILE A N 1
ATOM 728 C CA . ILE A 1 89 ? -5.662 -3.277 24.037 1.00 92.50 89 ILE A CA 1
ATOM 729 C C . ILE A 1 89 ? -5.612 -4.033 25.360 1.00 92.50 89 ILE A C 1
ATOM 731 O O . ILE A 1 89 ? -5.639 -3.416 26.421 1.00 92.50 89 ILE A O 1
ATOM 735 N N . ARG A 1 90 ? -5.523 -5.365 25.306 1.00 95.38 90 ARG A N 1
ATOM 736 C CA . ARG A 1 90 ? -5.408 -6.212 26.496 1.00 95.38 90 ARG A CA 1
ATOM 737 C C . ARG A 1 90 ? -4.129 -7.035 26.450 1.00 95.38 90 ARG A C 1
ATOM 739 O O . ARG A 1 90 ? -3.916 -7.780 25.497 1.00 95.38 90 ARG A O 1
ATOM 746 N N . ILE A 1 91 ? -3.307 -6.907 27.485 1.00 95.94 91 ILE A N 1
ATOM 747 C CA . ILE A 1 91 ? -2.070 -7.670 27.667 1.00 95.94 91 ILE A CA 1
ATOM 748 C C . ILE A 1 91 ? -2.347 -8.767 28.689 1.00 95.94 91 ILE A C 1
ATOM 750 O O . ILE A 1 91 ? -2.824 -8.470 29.779 1.00 95.94 91 ILE A O 1
ATOM 754 N N . PHE A 1 92 ? -2.067 -10.021 28.336 1.00 96.88 92 PHE A N 1
ATOM 755 C CA . PHE A 1 92 ? -2.191 -11.169 29.234 1.00 96.88 92 PHE A CA 1
ATOM 756 C C . PHE A 1 92 ? -0.810 -11.585 29.728 1.00 96.88 92 PHE A C 1
ATOM 758 O O . PHE A 1 92 ? 0.123 -11.690 28.932 1.00 96.88 92 PHE A O 1
ATOM 765 N N . PHE A 1 93 ? -0.696 -11.835 31.026 1.00 95.06 93 PHE A N 1
ATOM 766 C CA . PHE A 1 93 ? 0.534 -12.285 31.664 1.00 95.06 93 PHE A CA 1
ATOM 767 C C . PHE A 1 93 ? 0.450 -13.777 32.005 1.00 95.06 93 PHE A C 1
ATOM 769 O O . PHE A 1 93 ? -0.630 -14.314 32.261 1.00 95.06 93 PHE A O 1
ATOM 776 N N . ASP A 1 94 ? 1.603 -14.441 32.080 1.00 96.00 94 ASP A N 1
ATOM 777 C CA . ASP A 1 94 ? 1.698 -15.883 32.362 1.00 96.00 94 ASP A CA 1
ATOM 778 C C . ASP A 1 94 ? 1.161 -16.275 33.750 1.00 96.00 94 ASP A C 1
ATOM 780 O O . ASP A 1 94 ? 0.789 -17.422 33.986 1.00 96.00 94 ASP A O 1
ATOM 784 N N . ASN A 1 95 ? 1.082 -15.319 34.679 1.00 94.94 95 ASN A N 1
ATOM 785 C CA . ASN A 1 95 ? 0.512 -15.506 36.016 1.00 94.94 95 ASN A CA 1
ATOM 786 C C . ASN A 1 95 ? -1.033 -15.453 36.037 1.00 94.94 95 ASN A C 1
ATOM 788 O O . ASN A 1 95 ? -1.631 -15.483 37.114 1.00 94.94 95 ASN A O 1
ATOM 792 N N . GLY A 1 96 ? -1.677 -15.348 34.871 1.00 92.12 96 GLY A N 1
ATOM 793 C CA . GLY A 1 96 ? -3.131 -15.302 34.728 1.00 92.12 96 GLY A CA 1
ATOM 794 C C . GLY A 1 96 ? -3.755 -13.923 34.955 1.00 92.12 96 GLY A C 1
ATOM 795 O O . GLY A 1 96 ? -4.983 -13.816 34.958 1.00 92.12 96 GLY A O 1
ATOM 796 N N . THR A 1 97 ? -2.957 -12.866 35.136 1.00 95.06 97 THR A N 1
ATOM 797 C CA . THR A 1 97 ? -3.471 -11.491 35.190 1.00 95.06 97 THR A CA 1
ATOM 798 C C . THR A 1 97 ? -3.525 -10.864 33.799 1.00 95.06 97 THR A C 1
ATOM 800 O O . THR A 1 97 ? -2.910 -11.344 32.844 1.00 95.06 97 THR A O 1
ATOM 803 N N . TYR A 1 98 ? -4.289 -9.779 33.667 1.00 95.56 98 TYR A N 1
ATOM 804 C CA . TYR A 1 98 ? -4.312 -8.985 32.447 1.00 95.56 98 TYR A CA 1
ATOM 805 C C . TYR A 1 98 ? -4.359 -7.492 32.755 1.00 95.56 98 TYR A C 1
ATOM 807 O O . TYR A 1 98 ? -4.930 -7.069 33.761 1.00 95.56 98 TYR A O 1
ATOM 815 N N . GLU A 1 99 ? -3.789 -6.702 31.857 1.00 94.50 99 GLU A N 1
ATOM 816 C CA . GLU A 1 99 ? -3.858 -5.245 31.877 1.00 94.50 99 GLU A CA 1
ATOM 817 C C . GLU A 1 99 ? -4.620 -4.762 30.646 1.00 94.50 99 GLU A C 1
ATOM 819 O O . GLU A 1 99 ? -4.476 -5.317 29.555 1.00 94.50 99 GLU A O 1
ATOM 824 N N . THR A 1 100 ? -5.491 -3.772 30.832 1.00 93.94 100 THR A N 1
ATOM 825 C CA . THR A 1 100 ? -6.360 -3.252 29.773 1.00 93.94 100 THR A CA 1
ATOM 826 C C . THR A 1 100 ? -6.098 -1.770 29.569 1.00 93.94 100 THR A C 1
ATOM 828 O O . THR A 1 100 ? -6.299 -0.975 30.482 1.00 93.94 100 THR A O 1
ATOM 831 N N . PHE A 1 101 ? -5.723 -1.404 28.348 1.00 92.00 101 PHE A N 1
ATOM 832 C CA . PHE A 1 101 ? -5.519 -0.031 27.913 1.00 92.00 101 PHE A CA 1
ATOM 833 C C . PHE A 1 101 ? -6.697 0.389 27.052 1.00 92.00 101 PHE A C 1
ATOM 835 O O . PHE A 1 101 ? -6.934 -0.163 25.974 1.00 92.00 101 PHE A O 1
ATOM 842 N N . LYS A 1 102 ? -7.434 1.382 27.534 1.00 90.94 102 LYS A N 1
ATOM 843 C CA . LYS A 1 102 ? -8.439 2.087 26.746 1.00 90.94 102 LYS A CA 1
ATOM 844 C C . LYS A 1 102 ? -7.848 3.440 26.366 1.00 90.94 102 LYS A C 1
ATOM 846 O O . LYS A 1 102 ? -7.213 4.052 27.222 1.00 90.94 102 LYS A O 1
ATOM 851 N N . PRO A 1 103 ? -8.018 3.905 25.121 1.00 86.44 103 PRO A N 1
ATOM 852 C CA . PRO A 1 103 ? -7.692 5.280 24.788 1.00 86.44 103 PRO A CA 1
ATOM 853 C C . PRO A 1 103 ? -8.613 6.178 25.623 1.00 86.44 103 PRO A C 1
ATOM 855 O O . PRO A 1 103 ? -9.826 6.194 25.415 1.00 86.44 103 PRO A O 1
ATOM 858 N N . GLU A 1 104 ? -8.057 6.829 26.640 1.00 77.56 104 GLU A N 1
ATOM 859 C CA . GLU A 1 104 ? -8.756 7.857 27.410 1.00 77.56 104 GLU A CA 1
ATOM 860 C C . GLU A 1 104 ? -8.953 9.070 26.485 1.00 77.56 104 GLU A C 1
ATOM 862 O O . GLU A 1 104 ? -8.050 9.398 25.712 1.00 77.56 104 GLU A O 1
ATOM 867 N N . ASN A 1 105 ? -10.163 9.641 26.468 1.00 59.72 105 ASN A N 1
ATOM 868 C CA . ASN A 1 105 ? -10.510 10.773 25.595 1.00 59.72 105 ASN A CA 1
ATOM 869 C C . ASN A 1 105 ? -9.719 12.034 25.948 1.00 59.72 105 ASN A C 1
ATOM 871 O O . ASN A 1 105 ? -9.617 12.330 27.159 1.00 59.72 105 ASN A O 1
#

Secondary structure (DSSP, 8-state):
--GGGT-SSB-HHHHHH--S-SB-----SS-------TT-S--------PPP-TT------------PPP----------PPPPPP--EEEE-TTS-EEEE----